Protein AF-A0A124G2R5-F1 (afdb_monomer_lite)

Structure (mmCIF, N/CA/C/O backbone):
data_AF-A0A124G2R5-F1
#
_entry.id   AF-A0A124G2R5-F1
#
loop_
_atom_site.group_PDB
_atom_site.id
_atom_site.type_symbol
_atom_site.label_atom_id
_atom_site.label_alt_id
_atom_site.label_comp_id
_atom_site.label_asym_id
_atom_site.label_entity_id
_atom_site.label_seq_id
_atom_site.pdbx_PDB_ins_code
_atom_site.Cartn_x
_atom_site.Cartn_y
_atom_site.Cartn_z
_atom_site.occupancy
_atom_site.B_iso_or_equiv
_atom_site.auth_seq_id
_atom_site.auth_comp_id
_atom_site.auth_asym_id
_atom_site.auth_atom_id
_atom_site.pdbx_PDB_model_num
ATOM 1 N N . MET A 1 1 ? -14.254 10.783 13.232 1.00 58.72 1 MET A N 1
ATOM 2 C CA . MET A 1 1 ? -14.826 10.324 11.950 1.00 58.72 1 MET A CA 1
ATOM 3 C C . MET A 1 1 ? -13.666 9.904 11.060 1.00 58.72 1 MET A C 1
ATOM 5 O O . MET A 1 1 ? -12.846 10.755 10.732 1.00 58.72 1 MET A O 1
ATOM 9 N N . ILE A 1 2 ? -13.519 8.606 10.785 1.00 61.41 2 ILE A N 1
ATOM 10 C CA . ILE A 1 2 ? -12.464 8.086 9.897 1.00 61.41 2 ILE A CA 1
ATOM 11 C C . ILE A 1 2 ? -12.800 8.526 8.467 1.00 61.41 2 ILE A C 1
ATOM 13 O O . ILE A 1 2 ? -13.963 8.474 8.066 1.00 61.41 2 ILE A O 1
ATOM 17 N N . LYS A 1 3 ? -11.817 9.025 7.708 1.00 71.06 3 LYS A N 1
ATOM 18 C CA . LYS A 1 3 ? -12.049 9.428 6.315 1.00 71.06 3 LYS A CA 1
ATOM 19 C C . LYS A 1 3 ? -12.111 8.185 5.427 1.00 71.06 3 LYS A C 1
ATOM 21 O O . LYS A 1 3 ? -11.386 7.223 5.654 1.00 71.06 3 LYS A O 1
ATOM 26 N N . LEU A 1 4 ? -12.930 8.234 4.376 1.00 65.44 4 LEU A N 1
ATOM 27 C CA . LEU A 1 4 ? -13.126 7.118 3.440 1.00 65.44 4 LEU A CA 1
ATOM 28 C C . LEU A 1 4 ? -11.808 6.505 2.898 1.00 65.44 4 LEU A C 1
ATOM 30 O O . LEU A 1 4 ? -11.703 5.280 2.876 1.00 65.44 4 LEU A O 1
ATOM 34 N N . PRO A 1 5 ? -10.776 7.298 2.524 1.00 65.12 5 PRO A N 1
ATOM 35 C CA . PRO A 1 5 ? -9.494 6.752 2.064 1.00 65.12 5 PRO A CA 1
ATOM 36 C C . PRO A 1 5 ? -8.713 6.007 3.154 1.00 65.12 5 PRO A C 1
ATOM 38 O O . PRO A 1 5 ? -8.005 5.046 2.860 1.00 65.12 5 PRO A O 1
ATOM 41 N N . ASP A 1 6 ? -8.848 6.435 4.410 1.00 71.31 6 ASP A N 1
ATOM 42 C CA . ASP A 1 6 ? -8.187 5.791 5.546 1.00 71.31 6 ASP A CA 1
ATOM 43 C C . ASP A 1 6 ? -8.861 4.449 5.854 1.00 71.31 6 ASP A C 1
ATOM 45 O O . ASP A 1 6 ? -8.181 3.448 6.060 1.00 71.31 6 ASP A O 1
ATOM 49 N N . LEU A 1 7 ? -10.195 4.396 5.777 1.00 75.81 7 LEU A N 1
ATOM 50 C CA . LEU A 1 7 ? -10.970 3.164 5.938 1.00 75.81 7 LEU A CA 1
ATOM 51 C C . LEU A 1 7 ? -10.654 2.137 4.839 1.00 75.81 7 LEU A C 1
ATOM 53 O O . LEU A 1 7 ? -10.479 0.956 5.127 1.00 75.81 7 LEU A O 1
ATOM 57 N N . PHE A 1 8 ? -10.501 2.594 3.594 1.00 75.19 8 PHE A N 1
ATOM 58 C CA . PHE A 1 8 ? -10.105 1.749 2.466 1.00 75.19 8 PHE A CA 1
ATOM 59 C C . PHE A 1 8 ? -8.737 1.092 2.690 1.00 75.19 8 PHE A C 1
ATOM 61 O O . PHE A 1 8 ? -8.572 -0.108 2.480 1.00 75.19 8 PHE A O 1
ATOM 68 N N . ARG A 1 9 ? -7.758 1.865 3.176 1.00 72.94 9 ARG A N 1
ATOM 69 C CA . ARG A 1 9 ? -6.415 1.363 3.508 1.00 72.94 9 ARG A CA 1
ATOM 70 C C . ARG A 1 9 ? -6.439 0.359 4.653 1.00 72.94 9 ARG A C 1
ATOM 72 O O . ARG A 1 9 ? -5.727 -0.637 4.587 1.00 72.94 9 ARG A O 1
ATOM 79 N N . VAL A 1 10 ? -7.254 0.608 5.677 1.00 80.38 10 VAL A N 1
ATOM 80 C CA . VAL A 1 10 ? -7.420 -0.309 6.812 1.00 80.38 10 VAL A CA 1
ATOM 81 C C . VAL A 1 10 ? -7.994 -1.644 6.338 1.00 80.38 10 VAL A C 1
ATOM 83 O O . VAL A 1 10 ? -7.388 -2.678 6.600 1.00 80.38 10 VAL A O 1
ATOM 86 N N . VAL A 1 11 ? -9.089 -1.634 5.570 1.00 82.06 11 VAL A N 1
ATOM 87 C CA . VAL A 1 11 ? -9.707 -2.863 5.037 1.00 82.06 11 VAL A CA 1
ATOM 88 C C . VAL A 1 11 ? -8.737 -3.624 4.133 1.00 82.06 11 VAL A C 1
ATOM 90 O O . VAL A 1 11 ? -8.569 -4.832 4.290 1.00 82.06 11 VAL A O 1
ATOM 93 N N . LEU A 1 12 ? -8.047 -2.926 3.225 1.00 76.31 12 LEU A N 1
ATOM 94 C CA . LEU A 1 12 ? -7.062 -3.541 2.335 1.00 76.31 12 LEU A CA 1
ATOM 95 C C . LEU A 1 12 ? -5.925 -4.195 3.126 1.00 76.31 12 LEU A C 1
ATOM 97 O O . LEU A 1 12 ? -5.519 -5.313 2.817 1.00 76.31 12 LEU A O 1
ATOM 101 N N . ARG A 1 13 ? -5.433 -3.518 4.170 1.00 76.38 13 ARG A N 1
ATOM 102 C CA . ARG A 1 13 ? -4.382 -4.049 5.036 1.00 76.38 13 ARG A CA 1
ATOM 103 C C . ARG A 1 13 ? -4.841 -5.295 5.785 1.00 76.38 13 ARG A C 1
ATOM 105 O O . ARG A 1 13 ? -4.089 -6.254 5.872 1.00 76.38 13 ARG A O 1
ATOM 112 N N . MET A 1 14 ? -6.071 -5.297 6.282 1.00 78.44 14 MET A N 1
ATOM 113 C CA . MET A 1 14 ? -6.648 -6.441 6.980 1.00 78.44 14 MET A CA 1
ATOM 114 C C . MET A 1 14 ? -6.797 -7.661 6.067 1.00 78.44 14 MET A C 1
ATOM 116 O O . MET A 1 14 ? -6.429 -8.760 6.472 1.00 78.44 14 MET A O 1
ATOM 120 N N . ILE A 1 15 ? -7.265 -7.460 4.832 1.00 77.62 15 ILE A N 1
ATOM 121 C CA . ILE A 1 15 ? -7.338 -8.518 3.813 1.00 77.62 15 ILE A CA 1
ATOM 122 C C . ILE A 1 15 ? -5.930 -9.037 3.482 1.00 77.62 15 ILE A C 1
ATOM 124 O O . ILE A 1 15 ? -5.721 -10.246 3.432 1.00 77.62 15 ILE A O 1
ATOM 128 N N . TYR A 1 16 ? -4.950 -8.141 3.318 1.00 73.31 16 TYR A N 1
ATOM 129 C CA . TYR A 1 16 ? -3.545 -8.507 3.098 1.00 73.31 16 TYR A CA 1
ATOM 130 C C . TYR A 1 16 ? -2.950 -9.314 4.262 1.00 73.31 16 TYR A C 1
ATOM 132 O O . TYR A 1 16 ? -2.227 -10.282 4.040 1.00 73.31 16 TYR A O 1
ATOM 140 N N . ASP A 1 17 ? -3.284 -8.957 5.503 1.00 77.00 17 ASP A N 1
ATOM 141 C CA . ASP A 1 17 ? -2.869 -9.682 6.708 1.00 77.00 17 ASP A CA 1
ATOM 142 C C . ASP A 1 17 ? -3.640 -11.016 6.892 1.00 77.00 17 ASP A C 1
ATOM 144 O O . ASP A 1 17 ? -3.473 -11.696 7.905 1.00 77.00 17 ASP A O 1
ATOM 148 N N . GLY A 1 18 ? -4.458 -11.416 5.909 1.00 73.56 18 GLY A N 1
ATOM 149 C CA . GLY A 1 18 ? -5.134 -12.713 5.843 1.00 73.56 18 GLY A CA 1
ATOM 150 C C . GLY A 1 18 ? -6.482 -12.770 6.557 1.00 73.56 18 GLY A C 1
ATOM 151 O O . GLY A 1 18 ? -7.015 -13.864 6.741 1.00 73.56 18 GLY A O 1
ATOM 152 N N . LYS A 1 19 ? -7.041 -11.623 6.966 1.00 79.75 19 LYS A N 1
ATOM 153 C CA . LYS A 1 19 ? -8.347 -11.587 7.632 1.00 79.75 19 LYS A CA 1
ATOM 154 C C . LYS A 1 19 ? -9.467 -11.927 6.661 1.00 79.75 19 LYS A C 1
ATOM 156 O O . LYS A 1 19 ? -9.519 -11.409 5.542 1.00 79.75 19 LYS A O 1
ATOM 161 N N . ASN A 1 20 ? -10.391 -12.766 7.115 1.00 82.06 20 ASN A N 1
ATOM 162 C CA . ASN A 1 20 ? -11.609 -13.057 6.369 1.00 82.06 20 ASN A CA 1
ATOM 163 C C . ASN A 1 20 ? -12.633 -11.911 6.501 1.00 82.06 20 ASN A C 1
ATOM 165 O O . ASN A 1 20 ? -12.424 -10.951 7.245 1.00 82.06 20 ASN A O 1
ATOM 169 N N . ALA A 1 21 ? -13.735 -11.997 5.751 1.00 79.06 21 ALA A N 1
ATOM 170 C CA . ALA A 1 21 ? -14.779 -10.975 5.763 1.00 79.06 21 ALA A CA 1
ATOM 171 C C . ALA A 1 21 ? -15.312 -10.717 7.183 1.00 79.06 21 ALA A C 1
ATOM 173 O O . ALA A 1 21 ? -15.285 -9.577 7.636 1.00 79.06 21 ALA A O 1
ATOM 174 N N . ASP A 1 22 ? -15.715 -11.763 7.907 1.00 85.88 22 ASP A N 1
ATOM 175 C CA . ASP A 1 22 ? -16.322 -11.648 9.239 1.00 85.88 22 ASP A CA 1
ATOM 176 C C . ASP A 1 22 ? -15.399 -10.938 10.241 1.00 85.88 22 ASP A C 1
ATOM 178 O O . ASP A 1 22 ? -15.839 -10.086 11.012 1.00 85.88 22 ASP A O 1
ATOM 182 N N . GLU A 1 23 ? -14.094 -11.217 10.190 1.00 87.25 23 GLU A N 1
ATOM 183 C CA . GLU A 1 23 ? -13.092 -10.531 11.011 1.00 87.25 23 GLU A CA 1
ATOM 184 C C . GLU A 1 23 ? -12.928 -9.052 10.644 1.00 87.25 23 GLU A C 1
ATOM 186 O O . GLU A 1 23 ? -12.629 -8.228 11.513 1.00 87.25 23 GLU A O 1
ATOM 191 N N . VAL A 1 24 ? -13.091 -8.706 9.363 1.00 85.50 24 VAL A N 1
ATOM 192 C CA . VAL A 1 24 ? -13.069 -7.316 8.900 1.00 85.50 24 VAL A CA 1
ATOM 193 C C . VAL A 1 24 ? -14.279 -6.556 9.428 1.00 85.50 24 VAL A C 1
ATOM 195 O O . VAL A 1 24 ? -14.114 -5.485 10.017 1.00 85.50 24 VAL A O 1
ATOM 198 N N . TYR A 1 25 ? -15.471 -7.129 9.289 1.00 86.81 25 TYR A N 1
ATOM 199 C CA . TYR A 1 25 ? -16.707 -6.543 9.805 1.00 86.81 25 TYR A CA 1
ATOM 200 C C . TYR A 1 25 ? -16.687 -6.384 11.326 1.00 86.81 25 TYR A C 1
ATOM 202 O O . TYR A 1 25 ? -16.986 -5.304 11.837 1.00 86.81 25 TYR A O 1
ATOM 210 N N . ASP A 1 26 ? -16.273 -7.409 12.069 1.00 88.88 26 ASP A N 1
ATOM 211 C CA . ASP A 1 26 ? -16.227 -7.360 13.535 1.00 88.88 26 ASP A CA 1
ATOM 212 C C . ASP A 1 26 ? -15.246 -6.289 14.043 1.00 88.88 26 ASP A C 1
ATOM 214 O O . ASP A 1 26 ? -15.550 -5.539 14.968 1.00 88.88 26 ASP A O 1
ATOM 218 N N . GLN A 1 27 ? -14.078 -6.125 13.416 1.00 87.00 27 GLN A N 1
ATOM 219 C CA . GLN A 1 27 ? -13.146 -5.076 13.841 1.00 87.00 27 GLN A CA 1
ATOM 220 C C . GLN A 1 27 ? -13.620 -3.664 13.484 1.00 87.00 27 GLN A C 1
ATOM 222 O O . GLN A 1 27 ? -13.375 -2.737 14.258 1.00 87.00 27 GLN A O 1
ATOM 227 N N . LEU A 1 28 ? -14.291 -3.485 12.345 1.00 86.94 28 LEU A N 1
ATOM 228 C CA . LEU A 1 28 ? -14.746 -2.168 11.893 1.00 86.94 28 LEU A CA 1
ATOM 229 C C . LEU A 1 28 ? -16.023 -1.710 12.604 1.00 86.94 28 LEU A C 1
ATOM 231 O O . LEU A 1 28 ? -16.115 -0.544 12.996 1.00 86.94 28 LEU A O 1
ATOM 235 N N . SER A 1 29 ? -16.949 -2.625 12.883 1.00 84.88 29 SER A N 1
ATOM 236 C CA . SER A 1 29 ? -18.139 -2.345 13.698 1.00 84.88 29 SER A CA 1
ATOM 237 C C . SER A 1 29 ? -17.766 -1.932 15.129 1.00 84.88 29 SER A C 1
ATOM 239 O O . SER A 1 29 ? -18.320 -0.970 15.665 1.00 84.88 29 SER A O 1
ATOM 241 N N . ARG A 1 30 ? -16.738 -2.553 15.732 1.00 86.38 30 ARG A N 1
ATOM 242 C CA . ARG A 1 30 ? -16.212 -2.176 17.064 1.00 86.38 30 ARG A CA 1
ATOM 243 C C . ARG A 1 30 ? -15.673 -0.751 17.144 1.00 86.38 30 ARG A C 1
ATOM 245 O O . ARG A 1 30 ? -15.671 -0.166 18.225 1.00 86.38 30 ARG A O 1
ATOM 252 N N . VAL A 1 31 ? -15.208 -0.192 16.028 1.00 84.19 31 VAL A N 1
ATOM 253 C CA . VAL A 1 31 ? -14.741 1.203 15.953 1.00 84.19 31 VAL A CA 1
ATOM 254 C C . VAL A 1 31 ? -15.822 2.159 15.434 1.00 84.19 31 VAL A C 1
ATOM 256 O O . VAL A 1 31 ? -15.535 3.324 15.154 1.00 84.19 31 VAL A O 1
ATOM 259 N N . GLY A 1 32 ? -17.074 1.692 15.361 1.00 84.69 32 GLY A N 1
ATOM 260 C CA . GLY A 1 32 ? -18.246 2.494 15.020 1.00 84.69 32 GLY A CA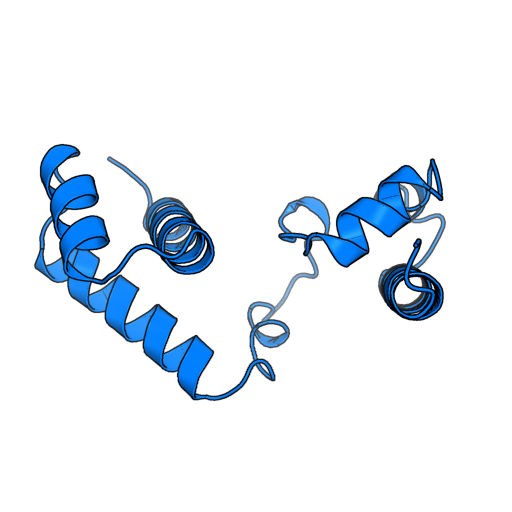 1
ATOM 261 C C . GLY A 1 32 ? -18.382 2.794 13.530 1.00 84.69 32 GLY A C 1
ATOM 262 O O . GLY A 1 32 ? -18.987 3.807 13.178 1.00 84.69 32 GLY A O 1
ATOM 263 N N . ILE A 1 33 ? -17.788 1.969 12.663 1.00 85.56 33 ILE A N 1
ATOM 264 C CA . ILE A 1 33 ? -18.048 2.029 11.224 1.00 85.56 33 ILE A CA 1
ATOM 265 C C . ILE A 1 33 ? -19.339 1.273 10.937 1.00 85.56 33 ILE A C 1
ATOM 267 O O . ILE A 1 33 ? -19.552 0.174 11.438 1.00 85.56 33 ILE A O 1
ATOM 271 N N . ASP A 1 34 ? -20.179 1.896 10.125 1.00 84.50 34 ASP A N 1
ATOM 272 C CA . ASP A 1 34 ? -21.454 1.353 9.684 1.00 84.50 34 ASP A CA 1
ATOM 273 C C . ASP A 1 34 ? -21.265 0.163 8.729 1.00 84.50 34 ASP A C 1
ATOM 275 O O . ASP A 1 34 ? -20.427 0.218 7.822 1.00 84.50 34 ASP A O 1
ATOM 279 N N . ASP A 1 35 ? -22.062 -0.891 8.905 1.00 79.44 35 ASP A N 1
ATOM 280 C CA . ASP A 1 35 ? -21.919 -2.147 8.159 1.00 79.44 35 ASP A CA 1
ATOM 281 C C . ASP A 1 35 ? -22.073 -1.932 6.643 1.00 79.44 35 ASP A C 1
ATOM 283 O O . ASP A 1 35 ? -21.291 -2.477 5.861 1.00 79.44 35 ASP A O 1
ATOM 287 N N . ASP A 1 36 ? -22.971 -1.036 6.211 1.00 82.62 36 ASP A N 1
ATOM 288 C CA . ASP A 1 36 ? -23.137 -0.698 4.790 1.00 82.62 36 ASP A CA 1
ATOM 289 C C . ASP A 1 36 ? -21.890 -0.005 4.211 1.00 82.62 36 ASP A C 1
ATOM 291 O O . ASP A 1 36 ? -21.611 -0.062 3.007 1.00 82.62 36 ASP A O 1
ATOM 295 N N . GLN A 1 37 ? -21.137 0.744 5.026 1.00 80.12 37 GLN A N 1
ATOM 296 C CA . GLN A 1 37 ? -19.860 1.322 4.597 1.00 80.12 37 GLN A CA 1
ATOM 297 C C . GLN A 1 37 ? -18.775 0.258 4.472 1.00 80.12 37 GLN A C 1
ATOM 299 O O . GLN A 1 37 ? -18.012 0.306 3.503 1.00 80.12 37 GLN A O 1
ATOM 304 N N . VAL A 1 38 ? -18.718 -0.691 5.409 1.00 81.12 38 VAL A N 1
ATOM 305 C CA . VAL A 1 38 ? -17.772 -1.810 5.344 1.00 81.12 38 VAL A CA 1
ATOM 306 C C . VAL A 1 38 ? -18.035 -2.646 4.098 1.00 81.12 38 VAL A C 1
ATOM 308 O O . VAL A 1 38 ? -17.095 -2.895 3.345 1.00 81.12 38 VAL A O 1
ATOM 311 N N . ASP A 1 39 ? -19.293 -2.979 3.813 1.00 82.62 39 ASP A N 1
ATOM 312 C CA . ASP A 1 39 ? -19.655 -3.828 2.676 1.00 82.62 39 ASP A CA 1
ATOM 313 C C . ASP A 1 39 ? -19.296 -3.208 1.331 1.00 82.62 39 ASP A C 1
ATOM 315 O O . ASP A 1 39 ? -18.638 -3.835 0.494 1.00 82.62 39 ASP A O 1
ATOM 319 N N . ARG A 1 40 ? -19.612 -1.923 1.144 1.00 80.69 40 ARG A N 1
ATOM 320 C CA . ARG A 1 40 ? -19.226 -1.196 -0.074 1.00 80.69 40 ARG A CA 1
ATOM 321 C C . ARG A 1 40 ? -17.716 -1.202 -0.293 1.00 80.69 40 ARG A C 1
ATOM 323 O O . ARG A 1 40 ? -17.264 -1.368 -1.427 1.00 80.69 40 ARG A O 1
ATOM 330 N N . ILE A 1 41 ? -16.932 -1.008 0.766 1.00 79.50 41 ILE A N 1
ATOM 331 C CA . ILE A 1 41 ? -15.469 -0.942 0.676 1.00 79.50 41 ILE A CA 1
ATOM 332 C C . ILE A 1 41 ? -14.879 -2.332 0.453 1.00 79.50 41 ILE A C 1
ATOM 334 O O . ILE A 1 41 ? -14.060 -2.502 -0.450 1.00 79.50 41 ILE A O 1
ATOM 338 N N . TYR A 1 42 ? -15.325 -3.323 1.219 1.00 78.94 42 TYR A N 1
ATOM 339 C CA . TYR A 1 42 ? -14.884 -4.707 1.108 1.00 78.94 42 TYR A CA 1
ATOM 340 C C . TYR A 1 42 ? -15.172 -5.265 -0.288 1.00 78.94 42 TYR A C 1
ATOM 342 O O . TYR A 1 42 ? -14.262 -5.737 -0.969 1.00 78.94 42 TYR A O 1
ATOM 350 N N . THR A 1 43 ? -16.402 -5.102 -0.777 1.00 81.00 43 THR A N 1
ATOM 351 C CA . THR A 1 43 ? -16.812 -5.521 -2.123 1.00 81.00 43 THR A CA 1
ATOM 352 C C . THR A 1 43 ? -16.016 -4.802 -3.212 1.00 81.00 43 THR A C 1
ATOM 354 O O . THR A 1 43 ? -15.613 -5.423 -4.198 1.00 81.00 43 THR A O 1
ATOM 357 N N . SER A 1 44 ? -15.720 -3.511 -3.034 1.00 79.00 44 SER A N 1
ATOM 358 C CA . SER A 1 44 ? -14.876 -2.762 -3.975 1.00 79.00 44 SER A CA 1
ATOM 359 C C . SER A 1 44 ? -13.442 -3.294 -4.008 1.00 79.00 44 SER A C 1
ATOM 361 O O . SER A 1 44 ? -12.877 -3.448 -5.089 1.00 79.00 44 SER A O 1
ATOM 363 N N . ILE A 1 45 ? -12.858 -3.617 -2.851 1.00 75.56 45 ILE A N 1
ATOM 364 C CA . ILE A 1 45 ? -11.491 -4.147 -2.745 1.00 75.56 45 ILE A CA 1
ATOM 365 C C . ILE A 1 45 ? -11.401 -5.556 -3.327 1.00 75.56 45 ILE A C 1
ATOM 367 O O . ILE A 1 45 ? -10.520 -5.817 -4.142 1.00 75.56 45 ILE A O 1
ATOM 371 N N . ILE A 1 46 ? -12.336 -6.445 -2.994 1.00 75.19 46 ILE A N 1
ATOM 372 C CA . ILE A 1 46 ? -12.402 -7.781 -3.597 1.00 75.19 46 ILE A CA 1
ATOM 373 C C . ILE A 1 46 ? -12.622 -7.675 -5.107 1.00 75.19 46 ILE A C 1
ATOM 375 O O . ILE A 1 46 ? -11.977 -8.389 -5.868 1.00 75.19 46 ILE A O 1
ATOM 379 N N . GLY A 1 47 ? -13.465 -6.745 -5.562 1.00 70.75 47 GLY A N 1
ATOM 380 C CA . GLY A 1 47 ? -13.669 -6.472 -6.982 1.00 70.75 47 GLY A CA 1
ATOM 381 C C . GLY A 1 47 ? -12.406 -5.986 -7.698 1.00 70.75 47 GLY A C 1
ATOM 382 O O . GLY A 1 47 ? -12.207 -6.336 -8.858 1.00 70.75 47 GLY A O 1
ATOM 383 N N . LEU A 1 48 ? -11.544 -5.216 -7.028 1.00 68.31 48 LEU A N 1
ATOM 384 C CA . LEU A 1 48 ? -10.236 -4.811 -7.553 1.00 68.31 48 LEU A CA 1
ATOM 385 C C . LEU A 1 48 ? -9.258 -5.988 -7.604 1.00 68.31 48 LEU A C 1
ATOM 387 O O . LEU A 1 48 ? -8.621 -6.194 -8.631 1.00 68.31 48 LEU A O 1
ATOM 391 N N . ILE A 1 49 ? -9.188 -6.789 -6.538 1.00 67.50 49 ILE A N 1
ATOM 392 C CA . ILE A 1 49 ? -8.315 -7.970 -6.456 1.00 67.50 49 ILE A CA 1
ATOM 393 C C . ILE A 1 49 ? -8.712 -9.010 -7.516 1.00 67.50 4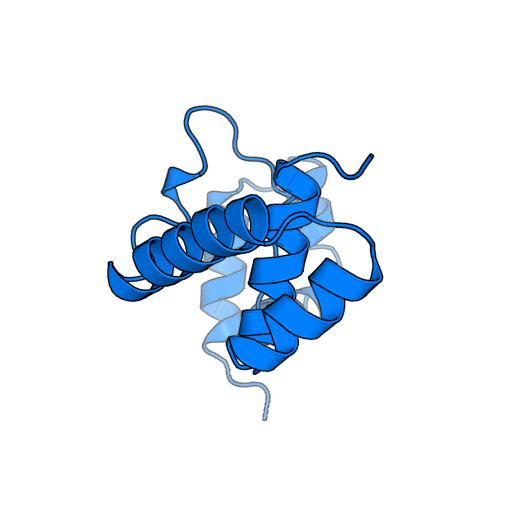9 ILE A C 1
ATOM 395 O O . ILE A 1 49 ? -7.866 -9.507 -8.256 1.00 67.50 49 ILE A O 1
ATOM 399 N N . ALA A 1 50 ? -10.008 -9.306 -7.635 1.00 65.12 50 ALA A N 1
ATOM 400 C CA . ALA A 1 50 ? -10.547 -10.306 -8.556 1.00 65.12 50 ALA A CA 1
ATOM 401 C C . ALA A 1 50 ? -10.408 -9.915 -10.035 1.00 65.12 50 ALA A C 1
ATOM 403 O O . ALA A 1 50 ? -10.381 -10.789 -10.897 1.00 65.12 50 ALA A O 1
ATOM 404 N N . ARG A 1 51 ? -10.307 -8.615 -10.345 1.00 63.69 51 ARG A N 1
ATOM 405 C CA . ARG A 1 51 ? -10.061 -8.122 -11.713 1.00 63.69 51 ARG A CA 1
ATOM 406 C C . ARG A 1 51 ? -8.601 -8.247 -12.149 1.00 63.69 51 ARG A C 1
ATOM 408 O O . ARG A 1 51 ? -8.296 -7.863 -13.273 1.00 63.69 51 ARG A O 1
ATOM 415 N N . GLY A 1 52 ? -7.743 -8.821 -11.306 1.00 48.22 52 GLY A N 1
ATOM 416 C CA . GLY A 1 52 ? -6.320 -8.931 -11.573 1.00 48.22 52 GLY A CA 1
ATOM 417 C C . GLY A 1 52 ? -5.631 -7.591 -11.340 1.00 48.22 52 GLY A C 1
ATOM 418 O O . GLY A 1 52 ? -6.140 -6.528 -11.682 1.00 48.22 52 GLY A O 1
ATOM 419 N N . MET A 1 53 ? -4.457 -7.660 -10.734 1.00 48.88 53 MET A N 1
ATOM 420 C CA . MET A 1 53 ? -3.592 -6.562 -10.306 1.00 48.88 53 MET A CA 1
ATOM 421 C C . MET A 1 53 ? -3.133 -5.577 -11.409 1.00 48.88 53 MET A C 1
ATOM 423 O O . MET A 1 53 ? -2.277 -4.751 -11.129 1.00 48.88 53 MET A O 1
ATOM 427 N N . ASP A 1 54 ? -3.734 -5.562 -12.602 1.00 41.50 54 ASP A N 1
ATOM 428 C CA . ASP A 1 54 ? -3.416 -4.633 -13.702 1.00 41.50 54 ASP A CA 1
ATOM 429 C C . ASP A 1 54 ? -3.860 -3.177 -13.434 1.00 41.50 54 ASP A C 1
ATOM 431 O O . ASP A 1 54 ? -3.584 -2.280 -14.225 1.00 41.50 54 ASP A O 1
ATOM 435 N N . LYS A 1 55 ? -4.602 -2.906 -12.346 1.00 38.47 55 LYS A N 1
ATOM 436 C CA . LYS A 1 55 ? -5.194 -1.577 -12.068 1.00 38.47 55 LYS A CA 1
ATOM 437 C C . LYS A 1 55 ? -4.899 -0.968 -10.701 1.00 38.47 55 LYS A C 1
ATOM 439 O O . LYS A 1 55 ? -5.391 0.127 -10.425 1.00 38.47 55 LYS A O 1
ATOM 444 N N . THR A 1 56 ? -4.067 -1.585 -9.863 1.00 41.44 56 THR A N 1
ATOM 445 C CA . THR A 1 56 ? -3.494 -0.856 -8.713 1.00 41.44 56 THR A CA 1
ATOM 446 C C . THR A 1 56 ? -2.555 0.254 -9.217 1.00 41.44 56 THR A C 1
ATOM 448 O O . THR A 1 56 ? -2.521 1.335 -8.631 1.00 41.44 56 THR A O 1
ATOM 451 N N . GLU A 1 57 ? -1.936 0.051 -10.391 1.00 39.19 57 GLU A N 1
ATOM 452 C CA . GLU A 1 57 ? -1.276 1.084 -11.211 1.00 39.19 57 GLU A CA 1
ATOM 453 C C . GLU A 1 57 ? -2.226 2.209 -11.683 1.00 39.19 57 GLU A C 1
ATOM 455 O O . GLU A 1 57 ? -1.788 3.333 -11.897 1.00 39.19 57 GLU A O 1
ATOM 460 N N . THR A 1 58 ? -3.541 1.972 -11.799 1.00 34.19 58 THR A N 1
ATOM 461 C CA . THR A 1 58 ? -4.538 2.970 -12.258 1.00 34.19 58 THR A CA 1
ATOM 462 C C . THR A 1 58 ? -5.180 3.774 -11.113 1.00 34.19 58 THR A C 1
ATOM 464 O O . THR A 1 58 ? -6.064 4.594 -11.348 1.00 34.19 58 THR A O 1
ATOM 467 N N . VAL A 1 59 ? -4.742 3.613 -9.855 1.00 41.50 59 VAL A N 1
ATOM 468 C CA . VAL A 1 59 ? -5.134 4.534 -8.755 1.00 41.50 59 VAL A CA 1
ATOM 469 C C . VAL A 1 59 ? -4.427 5.901 -8.890 1.00 41.50 59 VAL A C 1
ATOM 471 O O . VAL A 1 59 ? -4.645 6.822 -8.103 1.00 41.50 59 VAL A O 1
ATOM 474 N N . PHE A 1 60 ? -3.660 6.071 -9.968 1.00 46.81 60 PHE A N 1
ATOM 475 C CA . PHE A 1 60 ? -3.422 7.346 -10.626 1.00 46.81 60 PHE A CA 1
ATOM 476 C C . PHE A 1 60 ? -4.457 7.606 -11.717 1.00 46.81 60 PHE A C 1
ATOM 478 O O . PHE A 1 60 ? -4.488 6.952 -12.751 1.00 46.81 60 PHE A O 1
ATOM 485 N N . ALA A 1 61 ? -5.234 8.653 -11.515 1.00 36.91 61 ALA A N 1
ATOM 486 C CA . ALA A 1 61 ? -5.527 9.602 -12.577 1.00 36.91 61 ALA A CA 1
ATOM 487 C C . ALA A 1 61 ? -5.512 10.976 -11.892 1.00 36.91 61 ALA A C 1
ATOM 489 O O . ALA A 1 61 ? -6.560 11.548 -11.629 1.00 36.91 61 ALA A O 1
ATOM 490 N N . ASP A 1 62 ? -4.396 11.426 -11.293 1.00 44.38 62 ASP A N 1
ATOM 491 C CA . ASP A 1 62 ? -3.334 12.059 -12.093 1.00 44.38 62 ASP A CA 1
ATOM 492 C C . ASP A 1 62 ? -1.961 12.253 -11.389 1.00 44.38 62 ASP A C 1
ATOM 494 O O . ASP A 1 62 ? -1.142 13.026 -11.881 1.00 44.38 62 ASP A O 1
ATOM 498 N N . THR A 1 63 ? -1.638 11.622 -10.248 1.00 50.78 63 THR A N 1
ATOM 499 C CA . THR A 1 63 ? -0.348 11.926 -9.569 1.00 50.78 63 THR A CA 1
ATOM 500 C C . THR A 1 63 ? 0.315 10.760 -8.844 1.00 50.78 63 THR A C 1
ATOM 502 O O . THR A 1 63 ? 0.027 10.565 -7.664 1.00 50.78 63 THR A O 1
ATOM 505 N N . TYR A 1 64 ? 1.229 10.065 -9.541 1.00 61.09 64 TYR A N 1
ATOM 506 C CA . TYR A 1 64 ? 2.444 9.408 -9.016 1.00 61.09 64 TYR A CA 1
ATOM 507 C C . TYR A 1 64 ? 2.845 9.746 -7.563 1.00 61.09 64 TYR A C 1
ATOM 509 O O . TYR A 1 64 ? 3.720 10.596 -7.444 1.00 61.09 64 TYR A O 1
ATOM 517 N N . ASP A 1 65 ? 2.282 9.209 -6.470 1.00 69.50 65 ASP A N 1
ATOM 518 C CA . ASP A 1 65 ? 2.721 9.593 -5.106 1.00 69.50 65 ASP A CA 1
ATOM 519 C C . ASP A 1 65 ? 3.478 8.452 -4.429 1.00 69.50 65 ASP A C 1
ATOM 521 O O . ASP A 1 65 ? 2.916 7.657 -3.669 1.00 69.50 65 ASP A O 1
ATOM 525 N N . ILE A 1 66 ? 4.787 8.426 -4.686 1.00 72.81 66 ILE A N 1
ATOM 526 C CA . ILE A 1 66 ? 5.744 7.478 -4.107 1.00 72.81 66 ILE A CA 1
ATOM 527 C C . ILE A 1 66 ? 5.648 7.406 -2.576 1.00 72.81 66 ILE A C 1
ATOM 529 O O . ILE A 1 66 ? 5.789 6.333 -1.994 1.00 72.81 66 ILE A O 1
ATOM 533 N N . ARG A 1 67 ? 5.315 8.518 -1.901 1.00 67.94 67 ARG A N 1
ATOM 534 C CA . ARG A 1 67 ? 5.220 8.586 -0.431 1.00 67.94 67 ARG A CA 1
ATOM 535 C C . ARG A 1 67 ? 4.002 7.851 0.116 1.00 67.94 67 ARG A C 1
ATOM 537 O O . ARG A 1 67 ? 3.894 7.644 1.323 1.00 67.94 67 ARG A O 1
ATOM 544 N N . ARG A 1 68 ? 3.047 7.514 -0.750 1.00 62.91 68 ARG A N 1
ATOM 545 C C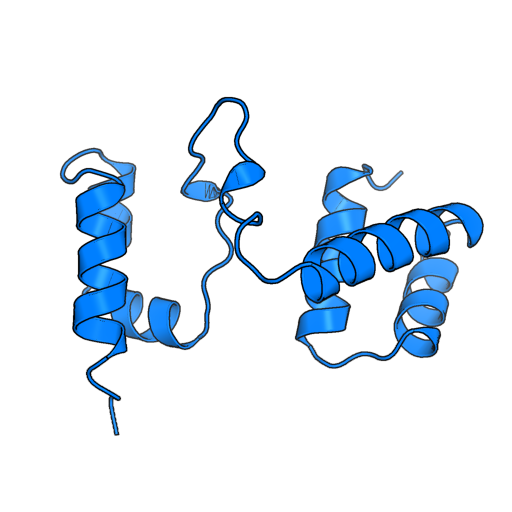A . ARG A 1 68 ? 1.807 6.806 -0.414 1.00 62.91 68 ARG A CA 1
ATOM 546 C C . ARG A 1 68 ? 1.797 5.370 -0.920 1.00 62.91 68 ARG A C 1
ATOM 548 O O . ARG A 1 68 ? 0.808 4.678 -0.665 1.00 62.91 68 ARG A O 1
ATOM 555 N N . ARG A 1 69 ? 2.848 4.933 -1.620 1.00 74.62 69 ARG A N 1
ATOM 556 C CA . ARG A 1 69 ? 2.964 3.563 -2.109 1.00 74.62 69 ARG A CA 1
ATOM 557 C C . ARG A 1 69 ? 3.070 2.595 -0.934 1.00 74.62 69 ARG A C 1
ATOM 559 O O . ARG A 1 69 ? 3.769 2.843 0.046 1.00 74.62 69 ARG A O 1
ATOM 566 N N . VAL A 1 70 ? 2.353 1.484 -1.046 1.00 70.50 70 VAL A N 1
ATOM 567 C CA . VAL A 1 70 ? 2.507 0.339 -0.150 1.00 70.50 70 VAL A CA 1
ATOM 568 C C . VAL A 1 70 ? 3.467 -0.632 -0.822 1.00 70.50 70 VAL A C 1
ATOM 570 O O . VAL A 1 70 ? 3.207 -1.056 -1.944 1.00 70.50 70 VAL A O 1
ATOM 573 N N . PHE A 1 71 ? 4.559 -0.956 -0.137 1.00 75.19 71 PHE A N 1
ATOM 574 C CA . PHE A 1 71 ? 5.588 -1.865 -0.637 1.00 75.19 71 PHE A CA 1
ATOM 575 C C . PHE A 1 71 ? 5.303 -3.308 -0.218 1.00 75.19 71 PHE A C 1
ATOM 577 O O . PHE A 1 71 ? 4.872 -3.567 0.913 1.00 7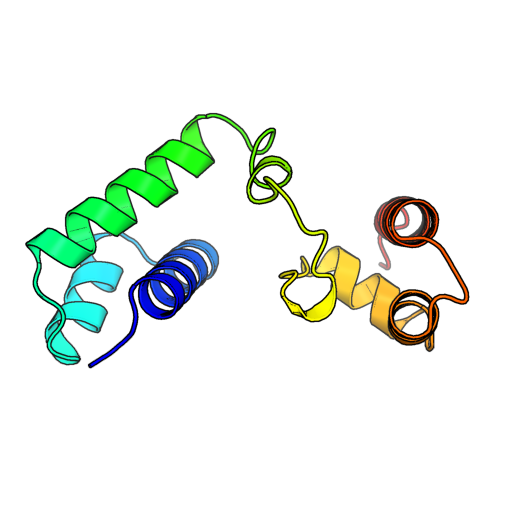5.19 71 PHE A O 1
ATOM 584 N N . THR A 1 72 ? 5.573 -4.246 -1.119 1.00 79.12 72 THR A N 1
ATOM 585 C CA . THR A 1 72 ? 5.587 -5.688 -0.839 1.00 79.12 72 THR A CA 1
ATOM 586 C C . THR A 1 72 ? 6.764 -6.057 0.072 1.00 79.12 72 THR A C 1
ATOM 588 O O . THR A 1 72 ? 7.654 -5.244 0.343 1.00 79.12 72 THR A O 1
ATOM 591 N N . ARG A 1 73 ? 6.784 -7.286 0.605 1.00 72.88 73 ARG A N 1
ATOM 592 C CA . ARG A 1 73 ? 7.888 -7.727 1.479 1.00 72.88 73 ARG A CA 1
ATOM 593 C C . ARG A 1 73 ? 9.209 -7.804 0.721 1.00 72.88 73 ARG A C 1
ATOM 595 O O . ARG A 1 73 ? 10.248 -7.468 1.285 1.00 72.88 73 ARG A O 1
ATOM 602 N N . GLU A 1 74 ? 9.144 -8.222 -0.531 1.00 76.44 74 GLU A N 1
ATOM 603 C CA . GLU A 1 74 ? 10.255 -8.375 -1.457 1.00 76.44 74 GLU A CA 1
ATOM 604 C C . GLU A 1 74 ? 10.866 -7.004 -1.766 1.00 76.44 74 GLU A C 1
ATOM 606 O O . GLU A 1 74 ? 12.056 -6.792 -1.542 1.00 76.44 74 GLU A O 1
ATOM 611 N N . GLU A 1 75 ? 10.040 -6.022 -2.129 1.00 80.12 75 GLU A N 1
ATOM 612 C CA . GLU A 1 75 ? 10.480 -4.639 -2.358 1.00 80.12 75 GLU A CA 1
ATOM 613 C C . GLU A 1 75 ? 11.083 -4.009 -1.097 1.00 80.12 75 GLU A C 1
ATOM 615 O O . GLU A 1 75 ? 12.131 -3.367 -1.154 1.00 80.12 75 GLU A O 1
ATOM 620 N N . LEU A 1 76 ? 10.474 -4.227 0.075 1.00 78.56 76 LEU A N 1
ATOM 621 C CA . LEU A 1 76 ? 11.042 -3.771 1.347 1.00 78.56 76 LEU A CA 1
ATOM 622 C C . LEU A 1 76 ? 12.397 -4.424 1.641 1.00 78.56 76 LEU A C 1
ATOM 624 O O . LEU A 1 76 ? 13.239 -3.797 2.285 1.00 78.56 76 LEU A O 1
ATOM 628 N N . SER A 1 77 ? 12.609 -5.670 1.213 1.00 80.44 77 SER A N 1
ATOM 629 C CA . SER A 1 77 ? 13.910 -6.330 1.315 1.00 80.44 77 SER A CA 1
ATOM 630 C C . SER A 1 77 ? 14.936 -5.624 0.434 1.00 80.44 77 SER A C 1
ATOM 632 O O . SER A 1 77 ? 16.003 -5.264 0.928 1.00 80.44 77 SER A O 1
ATOM 634 N N . VAL A 1 78 ? 14.595 -5.328 -0.822 1.00 80.75 78 VAL A N 1
ATOM 635 C CA . VAL A 1 78 ? 15.472 -4.589 -1.744 1.00 80.75 78 VAL A CA 1
ATOM 636 C C . VAL A 1 78 ? 15.833 -3.213 -1.184 1.00 80.75 78 VAL A C 1
ATOM 638 O O . VAL A 1 78 ? 17.011 -2.884 -1.100 1.00 80.75 78 VAL A O 1
ATOM 641 N N . ILE A 1 79 ? 14.855 -2.438 -0.704 1.00 83.88 79 ILE A N 1
ATOM 642 C CA . ILE A 1 79 ? 15.087 -1.098 -0.128 1.00 83.88 79 ILE A CA 1
ATOM 643 C C . ILE A 1 79 ? 16.016 -1.155 1.097 1.00 83.88 79 ILE A C 1
ATOM 645 O O . ILE A 1 79 ? 16.806 -0.242 1.324 1.00 83.88 79 ILE A O 1
ATOM 649 N N . LYS A 1 80 ? 15.956 -2.230 1.893 1.00 81.06 80 LYS A N 1
ATOM 650 C CA . LYS A 1 80 ? 16.874 -2.433 3.027 1.00 81.06 80 LYS A CA 1
ATOM 651 C C . LYS A 1 80 ? 18.294 -2.789 2.584 1.00 81.06 80 LYS A C 1
ATOM 653 O O . LYS A 1 80 ? 19.241 -2.395 3.260 1.00 81.06 80 LYS A O 1
ATOM 658 N N . HIS A 1 81 ? 18.435 -3.545 1.496 1.00 83.88 81 HIS A N 1
ATOM 659 C CA . HIS A 1 81 ? 19.727 -3.997 0.965 1.00 83.88 81 HIS A CA 1
ATOM 660 C C . HIS A 1 81 ? 20.405 -2.974 0.054 1.00 83.88 81 HIS A C 1
ATOM 662 O O . HIS A 1 81 ? 21.628 -3.000 -0.077 1.00 83.88 81 HIS A O 1
ATOM 668 N N . VAL A 1 82 ? 19.635 -2.053 -0.524 1.00 83.75 82 VAL A N 1
ATOM 669 C CA . VAL A 1 82 ? 20.120 -0.900 -1.284 1.00 83.75 82 VAL A CA 1
ATOM 670 C C . VAL A 1 82 ? 19.752 0.371 -0.511 1.00 83.75 82 VAL A C 1
ATOM 672 O O . VAL A 1 82 ? 18.770 1.046 -0.841 1.00 83.75 82 VAL A O 1
ATOM 675 N N . PRO A 1 83 ? 20.519 0.708 0.550 1.00 73.88 83 PRO A N 1
ATOM 676 C CA . PRO A 1 83 ? 20.329 1.955 1.276 1.00 73.88 83 PRO A CA 1
ATOM 677 C C . PRO A 1 83 ? 20.386 3.116 0.287 1.00 73.88 83 PRO A C 1
ATOM 679 O O . PRO A 1 83 ? 21.202 3.079 -0.629 1.00 73.88 83 PRO A O 1
ATOM 682 N N . SER A 1 84 ? 19.561 4.142 0.488 1.00 86.62 84 SER A N 1
ATOM 683 C CA . SER A 1 84 ? 19.346 5.308 -0.390 1.00 86.62 84 SER A CA 1
ATOM 684 C C . SER A 1 84 ? 18.445 5.123 -1.613 1.00 86.62 84 SER A C 1
ATOM 686 O O . SER A 1 84 ? 17.956 6.133 -2.095 1.00 86.62 84 SER A O 1
ATOM 688 N N . LEU A 1 85 ? 18.090 3.906 -2.053 1.00 85.62 85 LEU A N 1
ATOM 689 C CA . LEU A 1 85 ? 17.225 3.728 -3.237 1.00 85.62 85 LEU A CA 1
ATOM 690 C C . LEU A 1 85 ? 15.900 4.510 -3.130 1.00 85.62 85 LEU A C 1
ATOM 692 O O . LEU A 1 85 ? 15.485 5.202 -4.058 1.00 85.62 85 LEU A O 1
ATOM 696 N N . TYR A 1 86 ? 15.253 4.426 -1.966 1.00 83.62 86 TYR A N 1
ATOM 697 C CA . TYR A 1 86 ? 14.012 5.151 -1.697 1.00 83.62 86 TYR A CA 1
ATOM 698 C C . TYR A 1 86 ? 14.225 6.666 -1.542 1.00 83.62 86 TYR A C 1
ATOM 700 O O . TYR A 1 86 ? 13.387 7.457 -1.970 1.00 83.62 86 TYR A O 1
ATOM 708 N N . ASP A 1 87 ? 15.353 7.090 -0.973 1.00 78.31 87 ASP A N 1
ATOM 709 C CA . ASP A 1 87 ? 15.661 8.514 -0.831 1.00 78.31 87 ASP A CA 1
ATOM 710 C C . ASP A 1 87 ? 15.974 9.142 -2.196 1.00 78.31 87 ASP A C 1
ATOM 712 O O . ASP A 1 87 ? 15.469 10.219 -2.503 1.00 78.31 87 ASP A O 1
ATOM 716 N N . SER A 1 88 ? 16.713 8.449 -3.062 1.00 83.88 88 SER A N 1
ATOM 717 C CA . SER A 1 88 ? 17.060 8.927 -4.401 1.00 83.88 88 SER A CA 1
ATOM 718 C C . SER A 1 88 ? 15.827 9.182 -5.269 1.00 83.88 88 SER A C 1
ATOM 720 O O . SER A 1 88 ? 15.777 10.199 -5.960 1.00 83.88 88 SER A O 1
ATOM 722 N N . VAL A 1 89 ? 14.785 8.342 -5.193 1.00 86.62 89 VAL A N 1
ATOM 723 C CA . VAL A 1 89 ? 13.518 8.624 -5.901 1.00 86.62 89 VAL A CA 1
ATOM 724 C C . VAL A 1 89 ? 12.733 9.768 -5.244 1.00 86.62 89 VAL A C 1
ATOM 726 O O . VAL A 1 89 ? 12.102 10.566 -5.934 1.00 86.62 89 VAL A O 1
ATOM 729 N N . LEU A 1 90 ? 12.798 9.917 -3.914 1.00 73.56 90 LEU A N 1
ATOM 730 C CA . LEU A 1 90 ? 12.135 11.015 -3.199 1.00 73.56 90 LEU A CA 1
ATOM 731 C C . LEU A 1 90 ? 12.754 12.387 -3.477 1.00 73.56 90 LEU A C 1
ATOM 733 O O . LEU A 1 90 ? 12.030 13.388 -3.481 1.00 73.56 90 LEU A O 1
ATOM 737 N N . TRP A 1 91 ? 14.071 12.436 -3.670 1.00 83.19 91 TRP A N 1
ATOM 738 C CA . TRP A 1 91 ? 14.823 13.653 -3.973 1.00 83.19 91 TRP A CA 1
ATOM 739 C C . TRP A 1 91 ? 14.944 13.927 -5.476 1.00 83.19 91 TRP A C 1
ATOM 741 O O . TRP A 1 91 ? 15.464 14.974 -5.858 1.00 83.19 91 TRP A O 1
ATOM 751 N N . GLY A 1 92 ? 14.408 13.039 -6.321 1.00 79.69 92 GLY A N 1
ATOM 752 C CA . GLY A 1 92 ? 14.412 13.191 -7.776 1.00 79.69 92 GLY A CA 1
ATOM 753 C C . GLY A 1 92 ? 15.783 12.970 -8.416 1.00 79.69 92 GLY A C 1
ATOM 754 O O . GLY A 1 92 ? 16.035 13.482 -9.503 1.00 79.69 92 GLY A O 1
ATOM 755 N N . GLU A 1 93 ? 16.672 12.239 -7.743 1.00 88.31 93 GLU A N 1
ATOM 756 C CA . GLU A 1 93 ? 17.967 11.810 -8.286 1.00 88.31 93 GLU A CA 1
ATOM 757 C C . GLU A 1 93 ? 17.796 10.692 -9.320 1.00 88.31 93 GLU A C 1
ATOM 759 O O . GLU A 1 93 ? 18.585 10.596 -10.257 1.00 88.31 93 GLU A O 1
ATOM 764 N N . ILE A 1 94 ? 16.749 9.879 -9.150 1.00 85.62 94 ILE A N 1
ATOM 765 C CA . ILE A 1 94 ? 16.299 8.861 -10.101 1.00 85.62 94 ILE A CA 1
ATOM 766 C C . ILE A 1 94 ? 14.800 9.018 -10.363 1.00 85.62 94 ILE A C 1
ATOM 768 O O . ILE A 1 94 ? 14.044 9.512 -9.518 1.00 85.62 94 ILE A O 1
ATOM 772 N N . SER A 1 95 ? 14.364 8.590 -11.540 1.00 86.00 95 SER A N 1
ATOM 773 C CA . SER A 1 95 ? 12.955 8.545 -11.916 1.00 86.00 95 SER A CA 1
ATOM 774 C C . SER A 1 95 ? 12.201 7.419 -11.201 1.00 86.00 95 SER A C 1
ATOM 776 O O . SER A 1 95 ? 12.783 6.463 -10.684 1.00 86.00 95 SER A O 1
ATOM 778 N N . ILE A 1 96 ? 10.869 7.519 -11.198 1.00 81.62 96 ILE A N 1
ATOM 779 C CA . ILE A 1 96 ? 9.993 6.450 -10.699 1.00 81.62 96 ILE A CA 1
ATOM 780 C C . ILE A 1 96 ? 10.227 5.159 -11.494 1.00 81.62 96 ILE A C 1
ATOM 782 O O . ILE A 1 96 ? 10.294 4.091 -10.905 1.00 81.62 96 ILE A O 1
ATOM 786 N N . GLU A 1 97 ? 10.417 5.254 -12.810 1.00 83.31 97 GLU A N 1
ATOM 787 C CA . GLU A 1 97 ? 10.665 4.100 -13.681 1.00 83.31 97 GLU A CA 1
ATOM 788 C C . GLU A 1 97 ? 11.979 3.384 -13.323 1.00 83.31 97 GLU A C 1
ATOM 790 O O . GLU A 1 97 ? 12.003 2.161 -13.197 1.00 83.31 97 GLU A O 1
ATOM 795 N N . GLU A 1 98 ? 13.056 4.136 -13.074 1.00 84.12 98 GLU A N 1
ATOM 796 C CA . GLU A 1 98 ? 14.343 3.581 -12.622 1.00 84.12 98 GLU A CA 1
ATOM 797 C C . GLU A 1 98 ? 14.239 2.936 -11.234 1.00 84.12 98 GLU A C 1
ATOM 799 O O . GLU A 1 98 ? 14.833 1.883 -10.979 1.00 84.12 98 GLU A O 1
ATOM 804 N N . PHE A 1 99 ? 13.451 3.532 -10.341 1.00 88.38 99 PHE A N 1
ATOM 805 C CA . PHE A 1 99 ? 13.160 2.964 -9.030 1.00 88.38 99 PHE A CA 1
ATOM 806 C C . PHE A 1 99 ? 12.391 1.636 -9.139 1.00 88.38 99 PHE A C 1
ATOM 808 O O . PHE A 1 99 ? 12.805 0.650 -8.529 1.00 88.38 99 PHE A O 1
ATOM 815 N N . GLU A 1 100 ? 11.329 1.568 -9.950 1.00 84.25 100 GLU A N 1
ATOM 816 C CA . GLU A 1 100 ? 10.560 0.331 -10.173 1.00 84.25 100 GLU A CA 1
ATOM 817 C C . GLU A 1 100 ? 11.402 -0.761 -10.852 1.00 84.25 100 GLU A C 1
ATOM 819 O O . GLU A 1 100 ? 11.326 -1.931 -10.463 1.00 84.25 100 GLU A O 1
ATOM 824 N N . SER A 1 101 ? 12.256 -0.391 -11.815 1.00 84.19 101 SER A N 1
ATOM 825 C CA . SER A 1 101 ? 13.209 -1.326 -12.431 1.00 84.19 101 SER A CA 1
ATOM 826 C C . SER A 1 101 ? 14.143 -1.907 -11.379 1.00 84.19 101 SER A C 1
ATOM 828 O O . SER A 1 101 ? 14.284 -3.119 -11.292 1.00 84.19 101 SER A O 1
ATOM 830 N N . THR A 1 102 ? 14.706 -1.067 -10.506 1.00 83.06 102 THR A N 1
ATOM 831 C CA . THR A 1 102 ? 15.623 -1.524 -9.451 1.00 83.06 102 THR A CA 1
ATOM 832 C C . THR A 1 102 ? 14.928 -2.459 -8.458 1.00 83.06 102 THR A C 1
ATOM 834 O O . THR A 1 102 ? 15.494 -3.477 -8.061 1.00 83.06 102 THR A O 1
ATOM 837 N N . LEU A 1 103 ? 13.685 -2.164 -8.069 1.00 83.00 103 LEU A N 1
ATOM 838 C CA . LEU A 1 103 ? 12.898 -3.061 -7.219 1.00 83.00 103 LEU A CA 1
ATOM 839 C C . LEU A 1 103 ? 12.648 -4.420 -7.880 1.00 83.00 103 LEU A C 1
ATOM 841 O O . LEU A 1 103 ? 12.704 -5.446 -7.204 1.00 83.00 103 LEU A O 1
ATOM 845 N N . THR A 1 104 ? 12.410 -4.431 -9.190 1.00 79.56 104 THR A N 1
ATOM 846 C CA . THR A 1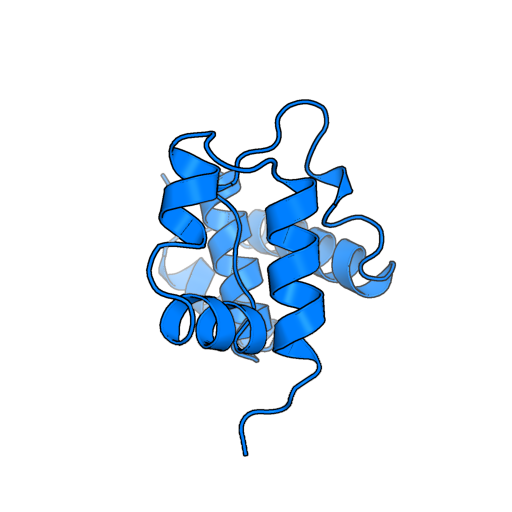 104 ? 12.155 -5.650 -9.968 1.00 79.56 104 THR A CA 1
ATOM 847 C C . THR A 1 104 ? 13.432 -6.468 -10.164 1.00 79.56 104 THR A C 1
ATOM 849 O O . THR A 1 104 ? 13.448 -7.671 -9.893 1.00 79.56 104 THR A O 1
ATOM 852 N N . ASP A 1 105 ? 14.519 -5.809 -10.565 1.00 76.81 105 ASP A N 1
ATOM 853 C CA . ASP A 1 105 ? 15.809 -6.428 -10.867 1.00 76.81 105 ASP A CA 1
ATOM 854 C C . ASP A 1 105 ? 16.414 -7.090 -9.628 1.00 76.81 105 ASP A C 1
ATOM 856 O O . ASP A 1 105 ? 16.913 -8.210 -9.706 1.00 76.81 105 ASP A O 1
ATOM 860 N N . PHE A 1 106 ? 16.319 -6.440 -8.465 1.00 69.56 106 PHE A N 1
ATOM 861 C CA . PHE A 1 106 ? 16.811 -6.991 -7.201 1.00 69.56 106 PHE A CA 1
ATOM 862 C C . PHE A 1 106 ? 15.777 -7.851 -6.463 1.00 69.56 106 PHE A C 1
ATOM 864 O O . PHE A 1 106 ? 16.169 -8.694 -5.663 1.00 69.56 106 PHE A O 1
ATOM 871 N N . GLY A 1 107 ? 14.478 -7.690 -6.734 1.00 58.22 107 GLY A N 1
ATOM 872 C CA . GLY A 1 107 ? 13.422 -8.545 -6.181 1.00 58.22 107 GLY A CA 1
ATOM 873 C C . GLY A 1 107 ? 13.422 -9.958 -6.774 1.00 58.22 107 GLY A C 1
ATOM 874 O O . GLY A 1 107 ? 13.005 -10.904 -6.108 1.00 58.22 107 GLY A O 1
ATOM 875 N N . GLY A 1 108 ? 13.932 -10.117 -8.003 1.00 55.19 108 GLY A N 1
ATOM 876 C CA . GLY A 1 108 ? 14.133 -11.413 -8.662 1.00 55.19 108 GLY A CA 1
ATOM 877 C C . GLY A 1 108 ? 15.343 -12.206 -8.152 1.00 55.19 108 GLY A C 1
ATOM 878 O O . GLY A 1 108 ? 15.375 -13.430 -8.288 1.00 55.19 108 GLY A O 1
ATOM 879 N N . PHE A 1 109 ? 16.314 -11.542 -7.518 1.00 50.06 109 PHE A N 1
ATOM 880 C CA . PHE A 1 109 ? 17.341 -12.218 -6.729 1.00 50.06 109 PHE A CA 1
ATOM 881 C C . PHE A 1 109 ? 16.753 -12.498 -5.352 1.00 50.06 109 PHE A C 1
ATOM 883 O O . PHE A 1 109 ? 16.901 -11.703 -4.428 1.00 50.06 109 PHE A O 1
ATOM 890 N N . GLY A 1 110 ? 16.054 -13.628 -5.229 1.00 42.69 110 GLY A N 1
ATOM 891 C CA . GLY A 1 110 ? 15.685 -14.180 -3.933 1.00 42.69 110 GLY A CA 1
ATOM 892 C C . GLY A 1 110 ? 16.912 -14.170 -3.027 1.00 42.69 110 GLY A C 1
ATOM 893 O O . GLY A 1 110 ? 17.879 -14.890 -3.272 1.00 42.69 110 GLY A O 1
ATOM 894 N N . VAL A 1 111 ? 16.895 -13.284 -2.035 1.00 45.50 111 VAL A N 1
ATOM 895 C CA . VAL A 1 111 ? 17.854 -13.309 -0.939 1.00 45.50 111 VAL A CA 1
ATOM 896 C C . VAL A 1 111 ? 17.448 -14.510 -0.089 1.00 45.50 111 VAL A C 1
ATOM 898 O O . VAL A 1 111 ? 16.586 -14.386 0.782 1.00 45.50 111 VAL A O 1
ATOM 901 N N . ASP A 1 112 ? 17.984 -15.676 -0.448 1.00 46.53 112 ASP A N 1
ATOM 902 C CA . ASP A 1 112 ? 18.157 -16.806 0.471 1.00 46.53 112 ASP A CA 1
ATOM 903 C C . ASP A 1 112 ? 19.134 -16.422 1.596 1.00 46.53 112 ASP A C 1
ATOM 905 O O . ASP A 1 112 ? 20.161 -15.758 1.302 1.00 46.53 112 ASP A O 1
#

Sequence (112 aa):
MIKLPDLFRVVLRMIYDGKNADEVYDQLSRVGIDDDQVDRIYTSIIGLIARGMDKTETVFADTYDIRRRVFTREELSVIKHVPSLYDSVLWGEISIEEFESTLTDFGGFGVD

Radius of gyration: 16.77 Å; chains: 1; bounding box: 44×30×31 Å

Foldseek 3Di:
DQDLVRLLVVLLVCVVVVDDLVRQQVVCVVVVDDSVSSCVSNVVNVVCVVVPPPCVVVVDPDDDDLVPDDDDPLLVVLCVVDPCLSVCCVVVVDDPVVSVVSSVVSSVPPPD

Secondary structure (DSSP, 8-state):
---HHHHHHHHHHHHHTT--HHHHHHHHHHTT--HHHHHHHHHHHHHHHHT-GGGSGGG-SS---GGGPPPPHHHHHH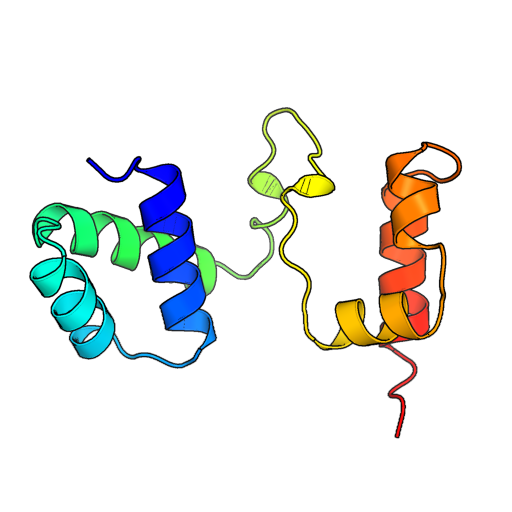HHHSTTHHHHHHTTSS-HHHHHHHHHHHHSS---

pLDDT: mean 73.05, std 14.07, range [34.19, 88.88]